Protein AF-A0A0G0JGB4-F1 (afdb_monomer_lite)

Structure (mmCIF, N/CA/C/O backbone):
data_AF-A0A0G0JGB4-F1
#
_entry.id   AF-A0A0G0JGB4-F1
#
loop_
_atom_site.group_PDB
_atom_site.id
_atom_site.type_symbol
_atom_site.label_atom_id
_atom_site.label_alt_id
_atom_site.label_comp_id
_atom_site.label_asym_id
_atom_site.label_entity_id
_atom_site.label_seq_id
_atom_site.pdbx_PDB_ins_code
_atom_site.Cartn_x
_atom_site.Cartn_y
_atom_site.Cartn_z
_atom_site.occupancy
_atom_site.B_iso_or_equiv
_atom_site.auth_seq_id
_atom_site.auth_comp_id
_atom_site.auth_asym_id
_atom_site.auth_atom_id
_atom_site.pdbx_PDB_model_num
ATOM 1 N N . MET A 1 1 ? 11.651 15.602 25.742 1.00 35.75 1 MET A N 1
ATOM 2 C CA . MET A 1 1 ? 10.562 14.638 25.998 1.00 35.75 1 MET A CA 1
ATOM 3 C C . MET A 1 1 ? 9.928 14.354 24.651 1.00 35.75 1 MET A C 1
ATOM 5 O O . MET A 1 1 ? 9.411 15.288 24.059 1.00 35.75 1 MET A O 1
ATOM 9 N N . ASN A 1 2 ? 10.086 13.142 24.111 1.00 41.31 2 ASN A N 1
ATOM 10 C CA . ASN A 1 2 ? 9.442 12.773 22.849 1.00 41.31 2 ASN A CA 1
ATOM 11 C C . ASN A 1 2 ? 7.946 12.630 23.121 1.00 41.31 2 ASN A C 1
ATOM 13 O O . ASN A 1 2 ? 7.529 11.686 23.788 1.00 41.31 2 ASN A O 1
ATOM 17 N N . GLU A 1 3 ? 7.152 13.588 22.655 1.00 43.00 3 GLU A N 1
ATOM 18 C CA . GLU A 1 3 ? 5.707 13.424 22.567 1.00 43.00 3 GLU A CA 1
ATOM 19 C C . GLU A 1 3 ? 5.446 12.299 21.562 1.00 43.00 3 GLU A C 1
ATOM 21 O O . GLU A 1 3 ? 5.562 12.494 20.352 1.00 43.00 3 GLU A O 1
ATOM 26 N N . ASN A 1 4 ? 5.157 11.097 22.066 1.00 53.50 4 ASN A N 1
ATOM 27 C CA . ASN A 1 4 ? 4.624 10.001 21.265 1.00 53.50 4 ASN A CA 1
ATOM 28 C C . ASN A 1 4 ? 3.249 10.451 20.760 1.00 53.50 4 ASN A C 1
ATOM 30 O O . ASN A 1 4 ? 2.233 10.250 21.426 1.00 53.50 4 ASN A O 1
ATOM 34 N N . LYS A 1 5 ? 3.223 11.144 19.616 1.00 55.03 5 LYS A N 1
ATOM 35 C CA . LYS A 1 5 ? 1.974 11.445 18.924 1.00 55.03 5 LYS A CA 1
ATOM 36 C C . LYS A 1 5 ? 1.311 10.104 18.596 1.00 55.03 5 LYS A C 1
ATOM 38 O O . LYS A 1 5 ? 1.974 9.266 17.985 1.00 55.03 5 LYS A O 1
ATOM 43 N N . PRO A 1 6 ? 0.051 9.888 19.009 1.00 61.38 6 PRO A N 1
ATOM 44 C CA . PRO A 1 6 ? -0.654 8.659 18.688 1.00 61.38 6 PRO A CA 1
ATOM 45 C C . PRO A 1 6 ? -0.711 8.488 17.172 1.00 61.38 6 PRO A C 1
ATOM 47 O O . PRO A 1 6 ? -1.003 9.447 16.447 1.00 61.38 6 PRO A O 1
ATOM 50 N N . THR A 1 7 ? -0.429 7.277 16.706 1.00 79.50 7 THR A N 1
ATOM 51 C CA . THR A 1 7 ? -0.562 6.919 15.293 1.00 79.50 7 THR A CA 1
ATOM 52 C C . THR A 1 7 ? -2.033 6.989 14.873 1.00 79.50 7 THR A C 1
ATOM 54 O O . THR A 1 7 ? -2.944 6.984 15.708 1.00 79.50 7 THR A O 1
ATOM 57 N N . LYS A 1 8 ? -2.305 7.036 13.565 1.00 80.31 8 LYS A N 1
ATOM 58 C CA . LYS A 1 8 ? -3.684 6.929 13.062 1.00 80.31 8 LYS A CA 1
ATOM 59 C C . LYS A 1 8 ? -4.337 5.615 13.483 1.00 80.31 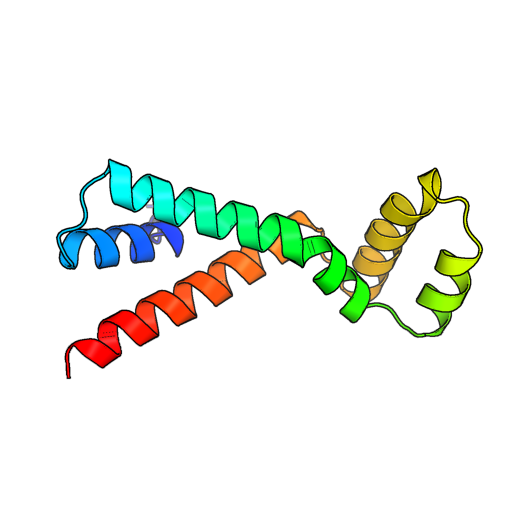8 LYS A C 1
ATOM 61 O O . LYS A 1 8 ? -5.511 5.604 13.843 1.00 80.31 8 LYS A O 1
ATOM 66 N N . LEU A 1 9 ? -3.558 4.541 13.551 1.00 83.44 9 LEU A N 1
ATOM 67 C CA . LEU A 1 9 ? -4.015 3.257 14.065 1.00 83.44 9 LEU A CA 1
ATOM 68 C C . LEU A 1 9 ? -4.450 3.339 15.537 1.00 83.44 9 LEU A C 1
ATOM 70 O O . LEU A 1 9 ? -5.513 2.825 15.881 1.00 83.44 9 LEU A O 1
ATOM 74 N N . ASP A 1 10 ? -3.706 4.056 16.385 1.00 85.81 10 ASP A N 1
ATOM 75 C CA . ASP A 1 10 ? -4.101 4.285 17.784 1.00 85.81 10 ASP A CA 1
ATOM 76 C C . ASP A 1 10 ? -5.423 5.062 17.884 1.00 85.81 10 ASP A C 1
ATOM 78 O O . ASP A 1 10 ? -6.266 4.756 18.732 1.00 85.81 10 ASP A O 1
ATOM 82 N N . GLN A 1 11 ? -5.638 6.039 16.993 1.00 85.25 11 GLN A N 1
ATOM 83 C CA . GLN A 1 11 ? -6.900 6.785 16.908 1.00 85.25 11 GLN A CA 1
ATOM 84 C C . GLN A 1 11 ? -8.061 5.867 16.511 1.00 85.25 11 GLN A C 1
ATOM 86 O O . GLN A 1 11 ? -9.107 5.898 17.161 1.00 85.25 11 GLN A O 1
ATOM 91 N N . LEU A 1 12 ? -7.870 5.011 15.501 1.00 85.56 12 LEU A N 1
ATOM 92 C CA . LEU A 1 12 ? -8.877 4.031 15.094 1.00 85.56 12 LEU A CA 1
ATOM 93 C C . LEU A 1 12 ? -9.232 3.094 16.253 1.00 85.56 12 LEU A C 1
ATOM 95 O O . LEU A 1 12 ? -10.406 2.948 16.583 1.00 85.56 12 LEU A O 1
ATOM 99 N N . ILE A 1 13 ? -8.228 2.501 16.905 1.00 90.06 13 ILE A N 1
ATOM 100 C CA . ILE A 1 13 ? -8.429 1.597 18.046 1.00 90.06 13 ILE A CA 1
ATOM 101 C C . ILE A 1 13 ? -9.216 2.305 19.154 1.00 90.06 13 ILE A C 1
ATOM 103 O O . ILE A 1 13 ? -10.153 1.729 19.710 1.00 90.06 13 ILE A O 1
ATOM 107 N N . HIS A 1 14 ? -8.882 3.562 19.456 1.00 89.19 14 HIS A N 1
ATOM 108 C CA . HIS A 1 14 ? -9.603 4.350 20.451 1.00 89.19 14 HIS A CA 1
ATOM 109 C C . HIS A 1 14 ? -11.080 4.556 20.075 1.00 89.19 14 HIS A C 1
ATOM 111 O O . HIS A 1 14 ? -11.963 4.328 20.907 1.00 89.19 14 HIS A O 1
ATOM 117 N N . VAL A 1 15 ? -11.366 4.929 18.823 1.00 88.12 15 VAL A N 1
ATOM 118 C CA . VAL A 1 15 ? -12.741 5.115 18.335 1.00 88.12 15 VAL A CA 1
ATOM 119 C C . VAL A 1 15 ? -13.523 3.801 18.385 1.00 88.12 15 VAL A C 1
ATOM 121 O O . VAL A 1 15 ? -14.636 3.789 18.914 1.00 88.12 15 VAL A O 1
ATOM 124 N N . LEU A 1 16 ? -12.942 2.691 17.923 1.00 89.94 16 LEU A N 1
ATOM 125 C CA . LEU A 1 16 ? -13.584 1.371 17.942 1.00 89.94 16 LEU A CA 1
ATOM 126 C C . LEU A 1 16 ? -13.889 0.904 19.374 1.00 89.94 16 LEU A C 1
ATOM 128 O O . LEU A 1 16 ? -15.007 0.465 19.649 1.00 89.94 16 LEU A O 1
ATOM 132 N N . ARG A 1 17 ? -12.956 1.093 20.319 1.00 92.00 17 ARG A N 1
ATOM 133 C CA . ARG A 1 17 ? -13.210 0.836 21.749 1.00 92.00 17 ARG A CA 1
ATOM 134 C C . ARG A 1 17 ? -14.339 1.706 22.291 1.00 92.00 17 ARG A C 1
ATOM 136 O O . ARG A 1 17 ? -15.198 1.207 23.011 1.00 92.00 17 ARG A O 1
ATOM 143 N N . SER A 1 18 ? -14.386 2.987 21.916 1.00 88.56 18 SER A N 1
ATOM 144 C CA . SER A 1 18 ? -15.462 3.900 22.337 1.00 88.56 18 SER A CA 1
ATOM 145 C C . SER A 1 18 ? -16.845 3.496 21.805 1.00 88.56 18 SER A C 1
ATOM 147 O O . SER A 1 18 ? -17.859 3.854 22.401 1.00 88.56 18 SER A O 1
ATOM 149 N N . LYS A 1 19 ? -16.890 2.734 20.704 1.00 86.69 19 LYS A N 1
ATOM 150 C CA . LYS A 1 19 ? -18.106 2.140 20.126 1.00 86.69 19 LYS A CA 1
ATOM 151 C C . LYS A 1 19 ? -18.468 0.786 20.761 1.00 86.69 19 LYS A C 1
ATOM 153 O O . LYS A 1 19 ? -19.472 0.196 20.380 1.00 86.69 19 LYS A O 1
ATOM 158 N N . GLY A 1 20 ? -17.690 0.306 21.734 1.00 90.88 20 GLY A N 1
ATOM 159 C CA . GLY A 1 20 ? -17.960 -0.927 22.478 1.00 90.88 20 GLY A CA 1
ATOM 160 C C . GLY A 1 20 ? -17.406 -2.200 21.839 1.00 90.88 20 GLY A C 1
ATOM 161 O O . GLY A 1 20 ? -17.768 -3.289 22.282 1.00 90.88 20 GLY A O 1
ATOM 162 N N . LEU A 1 21 ? -16.540 -2.092 20.824 1.00 93.31 21 LEU A N 1
ATOM 163 C CA . LEU A 1 21 ? -15.880 -3.265 20.250 1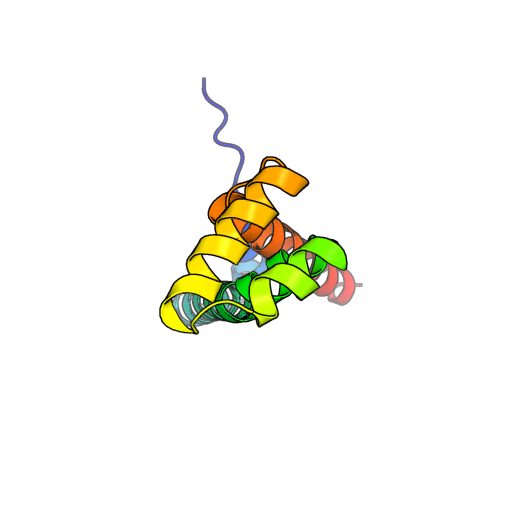.00 93.31 21 LEU A CA 1
ATOM 164 C C . LEU A 1 21 ? -14.847 -3.825 21.231 1.00 93.31 21 LEU A C 1
ATOM 166 O O . LEU A 1 21 ? -14.120 -3.078 21.892 1.00 93.31 21 LEU A O 1
ATOM 170 N N . ASN A 1 22 ? -14.772 -5.153 21.295 1.00 94.62 22 ASN A N 1
ATOM 171 C CA . ASN A 1 22 ? -13.753 -5.851 22.071 1.00 94.62 22 ASN A CA 1
ATOM 172 C C . ASN A 1 22 ? -12.433 -5.983 21.288 1.00 94.62 22 ASN A C 1
ATOM 174 O O . ASN A 1 22 ? -12.373 -5.728 20.085 1.00 94.62 22 ASN A O 1
ATOM 178 N N . ASP A 1 23 ? -11.369 -6.408 21.972 1.00 92.69 23 ASP A N 1
ATOM 179 C CA . ASP A 1 23 ? -10.032 -6.489 21.374 1.00 92.69 23 ASP A CA 1
ATOM 180 C C . ASP A 1 23 ? -9.955 -7.456 20.177 1.00 92.69 23 ASP A C 1
ATOM 182 O O . ASP A 1 23 ? -9.230 -7.173 19.225 1.00 92.69 23 ASP A O 1
ATOM 186 N N . GLN A 1 24 ? -10.734 -8.546 20.167 1.00 94.62 24 GLN A N 1
ATOM 187 C CA . GLN A 1 24 ? -10.780 -9.475 19.032 1.00 94.62 24 GLN A CA 1
ATOM 188 C C . GLN A 1 24 ? -11.393 -8.805 17.794 1.00 94.62 24 GLN A C 1
ATOM 190 O O . GLN A 1 24 ? -10.819 -8.861 16.710 1.00 94.62 24 GLN A O 1
ATOM 195 N N . GLN A 1 25 ? -12.522 -8.116 17.960 1.00 92.50 25 GLN A N 1
ATOM 196 C CA . GLN A 1 25 ? -13.178 -7.390 16.869 1.00 92.50 25 GLN A CA 1
ATOM 197 C C . GLN A 1 25 ? -12.299 -6.252 16.339 1.00 92.50 25 GLN A C 1
ATOM 199 O O . GLN A 1 25 ? -12.243 -6.008 15.138 1.00 92.50 25 GLN A O 1
ATOM 204 N N . ILE A 1 26 ? -11.578 -5.563 17.225 1.00 92.00 26 ILE A N 1
ATOM 205 C CA . ILE A 1 26 ? -10.622 -4.524 16.826 1.00 92.00 26 ILE A CA 1
ATOM 206 C C . ILE A 1 26 ? -9.486 -5.135 16.007 1.00 92.00 26 ILE A C 1
ATOM 208 O O . ILE A 1 26 ? -9.128 -4.591 14.964 1.00 92.00 26 ILE A O 1
ATOM 212 N N . GLN A 1 27 ? -8.943 -6.272 16.441 1.00 91.69 27 GLN A N 1
ATOM 213 C CA . GLN A 1 27 ? -7.905 -6.978 15.699 1.00 91.69 27 GLN A CA 1
ATOM 214 C C . GLN A 1 27 ? -8.391 -7.401 14.307 1.00 91.69 27 GLN A C 1
ATOM 216 O O . GLN A 1 27 ? -7.660 -7.219 13.335 1.00 91.69 27 GLN A O 1
ATOM 221 N N . GLU A 1 28 ? -9.623 -7.902 14.191 1.00 92.62 28 GLU A N 1
ATOM 222 C CA . GLU A 1 28 ? -10.243 -8.241 12.904 1.00 92.62 28 GLU A CA 1
ATOM 223 C C . GLU A 1 28 ? -10.323 -7.020 11.977 1.00 92.62 28 GLU A C 1
ATOM 225 O O . GLU A 1 28 ? -9.943 -7.111 10.809 1.00 92.62 28 GLU A O 1
ATOM 230 N N . VAL A 1 29 ? -10.729 -5.853 12.491 1.00 89.56 29 VAL A N 1
ATOM 231 C CA . VAL A 1 29 ? -10.754 -4.610 11.701 1.00 89.56 29 VAL A CA 1
ATOM 232 C C . VAL A 1 29 ? -9.353 -4.230 11.220 1.00 89.56 29 VAL A C 1
ATOM 234 O O . VAL A 1 29 ? -9.184 -3.936 10.039 1.00 89.56 29 VAL A O 1
ATOM 237 N N . VAL A 1 30 ? -8.341 -4.270 12.092 1.00 88.25 30 VAL A N 1
ATOM 238 C CA . VAL A 1 30 ? -6.954 -3.927 11.724 1.00 88.25 30 VAL A CA 1
ATOM 239 C C . VAL A 1 30 ? -6.402 -4.877 10.657 1.00 88.25 30 VAL A C 1
ATOM 241 O O . VAL A 1 30 ? -5.781 -4.429 9.694 1.00 88.25 30 VAL A O 1
ATOM 244 N N . VAL A 1 31 ? -6.656 -6.180 10.788 1.00 90.69 31 VAL A N 1
ATOM 245 C CA . VAL A 1 31 ? -6.252 -7.175 9.782 1.00 90.69 31 VAL A CA 1
ATOM 246 C C . VAL A 1 31 ? -6.950 -6.914 8.448 1.00 90.69 31 VAL A C 1
ATOM 248 O O . VAL A 1 31 ? -6.293 -6.933 7.409 1.00 90.69 31 VAL A O 1
ATOM 251 N N . ASN A 1 32 ? -8.248 -6.606 8.465 1.00 89.62 32 ASN A N 1
ATOM 252 C CA . ASN A 1 32 ? -8.994 -6.293 7.249 1.00 89.62 32 ASN A CA 1
ATOM 253 C C . ASN A 1 32 ? -8.454 -5.038 6.551 1.00 89.62 32 ASN A C 1
ATOM 255 O O . ASN A 1 32 ? -8.282 -5.064 5.336 1.00 89.62 32 ASN A O 1
ATOM 25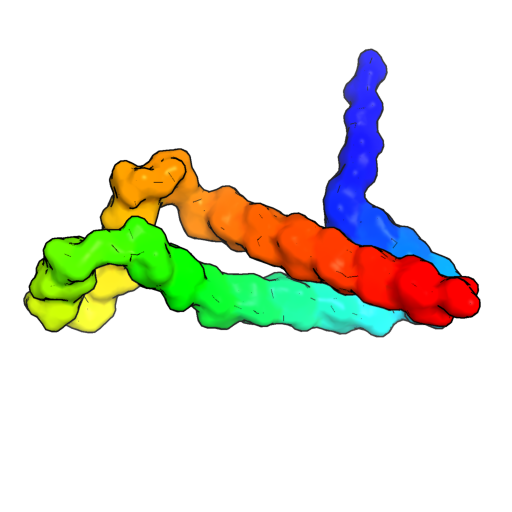9 N N . VAL A 1 33 ? -8.116 -3.982 7.303 1.00 88.38 33 VAL A N 1
ATOM 260 C CA . VAL A 1 33 ? -7.473 -2.775 6.750 1.00 88.38 33 VAL A CA 1
ATOM 261 C C . VAL A 1 33 ? -6.176 -3.143 6.030 1.00 88.38 33 VAL A C 1
ATOM 263 O O . VAL A 1 33 ? -5.976 -2.760 4.880 1.00 88.38 33 VAL A O 1
ATOM 266 N N . ASN A 1 34 ? -5.313 -3.924 6.682 1.00 88.06 34 ASN A N 1
ATOM 267 C CA . ASN A 1 34 ? -4.026 -4.317 6.109 1.00 88.06 34 ASN A CA 1
ATOM 268 C C . ASN A 1 34 ? -4.189 -5.180 4.851 1.00 88.06 34 ASN A C 1
ATOM 270 O O . ASN A 1 34 ? -3.495 -4.948 3.861 1.00 88.06 34 ASN A O 1
ATOM 274 N N . ASN A 1 35 ? -5.119 -6.138 4.866 1.00 89.88 35 ASN A N 1
ATOM 275 C CA . ASN A 1 35 ? -5.394 -6.997 3.714 1.00 89.88 35 ASN A CA 1
ATOM 276 C C . ASN A 1 35 ? -5.928 -6.185 2.527 1.00 89.88 35 ASN A C 1
ATOM 278 O O . ASN A 1 35 ? -5.416 -6.318 1.419 1.00 89.88 35 ASN A O 1
ATOM 282 N N . MET A 1 36 ? -6.888 -5.285 2.767 1.00 88.62 36 MET A N 1
ATOM 283 C CA . MET A 1 36 ? -7.424 -4.401 1.727 1.00 88.62 36 MET A CA 1
ATOM 284 C C . MET A 1 36 ? -6.336 -3.501 1.130 1.00 88.62 36 MET A C 1
ATOM 286 O O . MET A 1 36 ? -6.280 -3.325 -0.087 1.00 88.62 36 MET A O 1
ATOM 290 N N . THR A 1 37 ? -5.445 -2.953 1.963 1.00 89.19 37 THR A N 1
ATOM 291 C CA . THR A 1 37 ? -4.304 -2.166 1.479 1.00 89.19 37 THR A CA 1
ATOM 292 C C . THR A 1 37 ? -3.380 -3.014 0.613 1.00 89.19 37 THR A C 1
ATOM 294 O O . THR A 1 37 ? -3.012 -2.575 -0.474 1.00 89.19 37 THR A O 1
ATOM 297 N N . ALA A 1 38 ? -3.034 -4.228 1.047 1.00 88.62 38 ALA A N 1
ATOM 298 C CA . ALA A 1 38 ? -2.154 -5.118 0.292 1.00 88.62 38 ALA A CA 1
ATOM 299 C C . ALA A 1 38 ? -2.735 -5.484 -1.085 1.00 88.62 38 ALA A C 1
ATOM 301 O O . ALA A 1 38 ? -2.012 -5.454 -2.081 1.00 88.62 38 ALA A O 1
ATOM 302 N N . GLU A 1 39 ? -4.039 -5.761 -1.158 1.00 90.56 39 GLU A N 1
ATOM 303 C CA . GLU A 1 39 ? -4.741 -6.066 -2.411 1.00 90.56 39 GLU A CA 1
ATOM 304 C C . GLU A 1 39 ? -4.750 -4.880 -3.388 1.00 90.56 39 GLU A C 1
ATOM 306 O O . GLU A 1 39 ? -4.642 -5.064 -4.600 1.00 90.56 39 GLU A O 1
ATOM 311 N N . GLN A 1 40 ? -4.855 -3.652 -2.875 1.00 92.44 40 GLN A N 1
ATOM 312 C CA . GLN A 1 40 ? -4.958 -2.444 -3.699 1.00 92.44 40 GLN A CA 1
ATOM 313 C C . GLN A 1 40 ? -3.606 -1.794 -4.013 1.00 92.44 40 GLN A C 1
ATOM 315 O O . GLN A 1 40 ? -3.518 -1.003 -4.955 1.00 92.44 40 GLN A O 1
ATOM 320 N N . LEU A 1 41 ? -2.552 -2.112 -3.256 1.00 93.31 41 LEU A N 1
ATOM 321 C CA . LEU A 1 41 ? -1.250 -1.448 -3.347 1.00 93.31 41 LEU A CA 1
ATOM 322 C C . LEU A 1 41 ? -0.671 -1.514 -4.760 1.00 93.31 41 LEU A C 1
ATOM 324 O O . LEU A 1 41 ? -0.195 -0.513 -5.293 1.00 93.31 41 LEU A O 1
ATOM 328 N N . TYR A 1 42 ? -0.750 -2.685 -5.389 1.00 91.31 42 TYR A N 1
ATOM 329 C CA . TYR A 1 42 ? -0.216 -2.884 -6.731 1.00 91.31 42 TYR A CA 1
ATOM 330 C C . TYR A 1 42 ? -0.966 -2.054 -7.777 1.00 91.31 42 TYR A C 1
ATOM 332 O O . TYR A 1 42 ? -0.342 -1.321 -8.543 1.00 91.31 42 TYR A O 1
ATOM 340 N N . ASN A 1 43 ? -2.300 -2.067 -7.737 1.00 92.38 43 ASN A N 1
ATOM 341 C CA . ASN A 1 43 ? -3.131 -1.231 -8.607 1.00 92.38 43 ASN A CA 1
ATOM 342 C C . ASN A 1 43 ? -2.857 0.260 -8.382 1.00 92.38 43 ASN A C 1
ATOM 344 O O . ASN A 1 43 ? -2.826 1.044 -9.330 1.00 92.38 43 ASN A O 1
ATOM 348 N N . ARG A 1 44 ? -2.624 0.661 -7.126 1.00 94.12 44 ARG A N 1
ATOM 349 C CA . ARG A 1 44 ? -2.299 2.046 -6.791 1.00 94.12 44 ARG A CA 1
ATOM 350 C C . ARG A 1 44 ? -0.957 2.475 -7.364 1.00 94.12 44 ARG A C 1
ATOM 352 O O . ARG A 1 44 ? -0.885 3.573 -7.898 1.00 94.12 44 ARG A O 1
ATOM 359 N N . MET A 1 45 ? 0.054 1.608 -7.336 1.00 94.94 45 MET A N 1
ATOM 360 C CA . MET A 1 45 ? 1.326 1.875 -8.011 1.00 94.94 45 MET A CA 1
ATOM 361 C C . MET A 1 45 ? 1.150 2.022 -9.527 1.00 94.94 45 MET A C 1
ATOM 363 O O . MET A 1 45 ? 1.742 2.928 -10.103 1.00 94.94 45 MET A O 1
ATOM 367 N N . PHE A 1 46 ? 0.314 1.191 -10.161 1.00 93.62 46 PHE A N 1
ATOM 368 C CA . PHE A 1 46 ? 0.015 1.289 -11.597 1.00 93.62 46 PHE A CA 1
ATOM 369 C C . PHE A 1 46 ? -0.601 2.630 -11.999 1.00 93.62 46 PHE A C 1
ATOM 371 O O . PHE A 1 46 ? -0.256 3.162 -13.048 1.00 93.62 46 PHE A O 1
ATOM 378 N N . MET A 1 47 ? -1.482 3.190 -11.167 1.00 93.94 47 MET A N 1
ATOM 379 C CA . MET A 1 47 ? -2.130 4.479 -11.443 1.00 93.94 47 MET A CA 1
ATOM 380 C C . MET A 1 47 ? -1.160 5.670 -11.459 1.00 93.94 47 MET A C 1
ATOM 382 O O . MET A 1 47 ? -1.513 6.723 -11.980 1.00 93.94 47 MET A O 1
ATOM 386 N N . GLU A 1 48 ? 0.044 5.516 -10.907 1.00 94.81 48 GLU A N 1
ATOM 387 C CA . GLU A 1 48 ? 1.083 6.554 -10.904 1.00 94.81 48 GLU A CA 1
ATOM 388 C C . GLU A 1 48 ? 2.051 6.427 -12.098 1.00 94.81 48 GLU A C 1
ATOM 390 O O . GLU A 1 48 ? 2.969 7.236 -12.246 1.00 94.81 48 GLU A O 1
ATOM 395 N N . LEU A 1 49 ? 1.886 5.398 -12.937 1.00 94.88 49 LEU A N 1
ATOM 396 C CA . LEU A 1 49 ? 2.727 5.158 -14.108 1.00 94.88 49 LEU A CA 1
ATOM 397 C C . LEU A 1 49 ? 2.185 5.889 -15.339 1.00 94.88 49 LEU A C 1
ATOM 399 O O . LEU A 1 49 ? 0.979 6.046 -15.514 1.00 94.88 49 LEU A O 1
ATOM 403 N N . THR A 1 50 ? 3.087 6.318 -16.223 1.00 95.19 50 THR A N 1
ATOM 404 C CA . THR A 1 50 ? 2.705 6.926 -17.506 1.00 95.19 50 THR A CA 1
ATOM 405 C C . THR A 1 50 ? 2.370 5.862 -18.551 1.00 95.19 50 THR A C 1
ATOM 407 O O . THR A 1 50 ? 2.858 4.737 -18.467 1.00 95.19 50 THR A O 1
ATOM 410 N N . ASP A 1 51 ? 1.648 6.225 -19.615 1.00 95.06 51 ASP A N 1
ATOM 411 C CA . ASP A 1 51 ? 1.356 5.306 -20.731 1.00 95.06 51 ASP A CA 1
ATOM 412 C C . ASP A 1 51 ? 2.627 4.654 -21.306 1.00 95.06 51 ASP A C 1
ATOM 414 O O . ASP A 1 51 ? 2.662 3.463 -21.598 1.00 95.06 51 ASP A O 1
ATOM 418 N N . LYS A 1 52 ? 3.731 5.409 -21.381 1.00 95.31 52 LYS A N 1
ATOM 419 C CA . LYS A 1 52 ? 5.026 4.897 -21.852 1.00 95.31 52 LYS A CA 1
ATOM 420 C C . LYS A 1 52 ? 5.635 3.855 -20.906 1.00 95.31 52 LYS A C 1
ATOM 422 O O . LYS A 1 52 ? 6.367 2.969 -21.353 1.00 95.31 52 LYS A O 1
ATOM 427 N N . ASP A 1 53 ? 5.408 3.997 -19.604 1.00 95.06 53 ASP A N 1
ATOM 428 C CA . ASP A 1 53 ? 5.839 3.015 -18.611 1.00 95.06 53 ASP A CA 1
ATOM 429 C C . ASP A 1 53 ? 5.051 1.714 -18.774 1.00 95.06 53 ASP A C 1
ATOM 431 O O . ASP A 1 53 ? 5.653 0.640 -18.787 1.00 95.06 53 ASP A O 1
ATOM 435 N N . LEU A 1 54 ? 3.735 1.827 -18.967 1.00 94.25 54 LEU A N 1
ATOM 436 C CA . LEU A 1 54 ? 2.829 0.700 -19.183 1.00 94.25 54 LEU A CA 1
ATOM 437 C C . LEU A 1 54 ? 3.176 -0.057 -20.474 1.00 94.25 54 LEU A C 1
ATOM 439 O O . LEU A 1 54 ? 3.428 -1.259 -20.416 1.00 94.25 54 LEU A O 1
ATOM 443 N N . ASP A 1 55 ? 3.358 0.656 -21.591 1.00 95.44 55 ASP A N 1
ATOM 444 C CA . ASP A 1 55 ? 3.787 0.093 -22.884 1.00 95.44 55 ASP A CA 1
ATOM 445 C C . ASP A 1 55 ? 5.101 -0.701 -22.797 1.00 95.44 55 ASP A C 1
ATOM 447 O O . ASP A 1 55 ? 5.367 -1.607 -23.597 1.00 95.44 55 ASP A O 1
ATOM 451 N N . TYR A 1 56 ? 5.992 -0.301 -21.888 1.00 94.50 56 TYR A N 1
ATOM 452 C CA . TYR A 1 56 ? 7.239 -1.015 -21.643 1.00 94.50 56 TYR A CA 1
ATOM 453 C C . TYR A 1 56 ? 7.007 -2.260 -20.788 1.00 94.50 56 TYR A C 1
ATOM 455 O O . TYR A 1 56 ? 7.530 -3.323 -21.121 1.00 94.50 56 TYR A O 1
ATOM 463 N N . ILE A 1 57 ? 6.238 -2.131 -19.705 1.00 94.69 57 ILE A N 1
ATOM 464 C CA . ILE A 1 57 ? 5.946 -3.221 -18.768 1.00 94.69 57 ILE A CA 1
ATOM 465 C C . ILE A 1 57 ? 5.217 -4.373 -19.470 1.00 94.69 57 ILE A C 1
ATOM 467 O O . ILE A 1 57 ? 5.575 -5.526 -19.251 1.00 94.69 57 ILE A O 1
ATOM 471 N N . GLU A 1 58 ? 4.272 -4.082 -20.365 1.00 93.62 58 GLU A N 1
ATOM 472 C CA . GLU A 1 58 ? 3.521 -5.100 -21.120 1.00 93.62 58 GLU A CA 1
ATOM 473 C C . GLU A 1 58 ? 4.400 -5.993 -22.010 1.00 93.62 58 GLU A C 1
ATOM 475 O O . GLU A 1 58 ? 3.997 -7.089 -22.395 1.00 93.62 58 GLU A O 1
ATOM 480 N N . LYS A 1 59 ? 5.612 -5.539 -22.347 1.00 95.94 59 LYS A N 1
ATOM 481 C CA . LYS A 1 59 ? 6.566 -6.290 -23.178 1.00 95.94 59 LYS A CA 1
ATOM 482 C C . LYS A 1 59 ? 7.520 -7.148 -22.350 1.00 95.94 59 LYS A C 1
ATOM 484 O O . LYS A 1 59 ? 8.352 -7.849 -22.932 1.00 95.94 59 LYS A O 1
ATOM 489 N N . LEU A 1 60 ? 7.450 -7.065 -21.022 1.00 95.38 60 LEU A N 1
ATOM 490 C CA . LEU A 1 60 ? 8.306 -7.835 -20.132 1.00 95.38 60 LEU A CA 1
ATOM 491 C C . LEU A 1 60 ? 7.738 -9.236 -19.874 1.00 95.38 60 LEU A C 1
ATOM 493 O O . LEU A 1 60 ? 6.523 -9.424 -19.846 1.00 95.38 60 LEU A O 1
ATOM 497 N N . PRO A 1 61 ? 8.615 -10.221 -19.623 1.00 96.44 61 PRO A N 1
ATOM 498 C CA . PRO A 1 61 ? 8.224 -11.486 -19.013 1.00 96.44 61 PRO A CA 1
ATOM 499 C C . PRO A 1 61 ? 7.484 -11.278 -17.682 1.00 96.44 61 PRO A C 1
ATOM 501 O O . PRO A 1 61 ? 7.841 -10.386 -16.911 1.00 96.44 61 PRO A O 1
ATOM 504 N N . GLU A 1 62 ? 6.480 -12.115 -17.401 1.00 93.06 62 GLU A N 1
ATOM 505 C CA . GLU A 1 62 ? 5.600 -11.997 -16.224 1.00 93.06 62 GLU A CA 1
ATOM 506 C C . GLU A 1 62 ? 6.371 -11.944 -14.894 1.00 93.06 62 GLU A C 1
ATOM 508 O O . GLU A 1 62 ? 6.047 -11.150 -14.010 1.00 93.06 62 GLU A O 1
ATOM 513 N N . ASP A 1 63 ? 7.459 -12.707 -14.786 1.00 94.81 63 ASP A N 1
ATOM 514 C CA . ASP A 1 63 ? 8.348 -12.748 -13.620 1.00 94.81 63 ASP A CA 1
ATOM 515 C C . ASP A 1 63 ? 9.124 -11.437 -13.382 1.00 94.81 63 ASP A C 1
ATOM 517 O O . ASP A 1 63 ? 9.660 -11.224 -12.293 1.00 94.81 63 ASP A O 1
ATOM 521 N N . GLN A 1 64 ? 9.160 -10.530 -14.364 1.00 95.44 64 GLN A N 1
ATOM 522 C CA . GLN A 1 64 ? 9.837 -9.230 -14.279 1.00 95.44 64 GLN A CA 1
ATOM 523 C C . GLN A 1 64 ? 8.877 -8.050 -14.086 1.00 95.44 64 GLN A C 1
ATOM 525 O O . GLN A 1 64 ? 9.310 -6.982 -13.640 1.00 95.44 64 GLN A O 1
ATOM 530 N N . ILE A 1 65 ? 7.585 -8.228 -14.383 1.00 93.94 65 ILE A N 1
ATOM 531 C CA . ILE A 1 65 ? 6.577 -7.156 -14.349 1.00 93.94 65 ILE A CA 1
ATOM 532 C C . ILE A 1 65 ? 6.532 -6.498 -12.967 1.00 93.94 65 ILE A C 1
ATOM 534 O O . ILE A 1 65 ? 6.612 -5.274 -12.8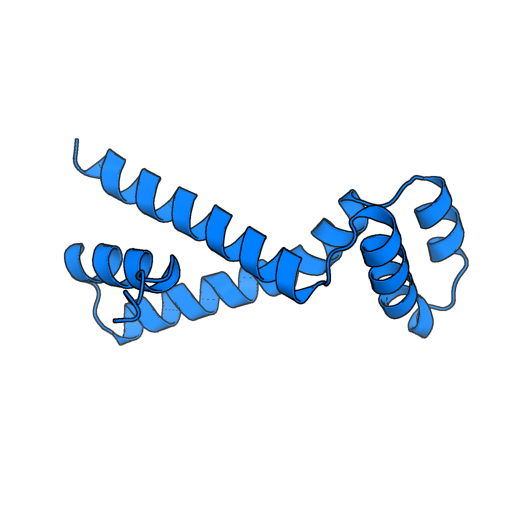56 1.00 93.94 65 ILE A O 1
ATOM 538 N N . GLN A 1 66 ? 6.447 -7.288 -11.893 1.00 92.44 66 GLN A N 1
ATOM 539 C CA . GLN A 1 66 ? 6.300 -6.747 -10.540 1.00 92.44 66 GLN A CA 1
ATOM 540 C C . GLN A 1 66 ? 7.494 -5.876 -10.122 1.00 92.44 66 GLN A C 1
ATOM 542 O O . GLN A 1 66 ? 7.305 -4.776 -9.598 1.00 92.44 66 GLN A O 1
ATOM 547 N N . ALA A 1 67 ? 8.718 -6.342 -10.379 1.00 94.50 67 ALA A N 1
ATOM 548 C CA . ALA A 1 67 ? 9.931 -5.606 -10.036 1.00 94.50 67 ALA A CA 1
ATOM 549 C C . ALA A 1 67 ? 10.044 -4.294 -10.827 1.00 94.50 67 ALA A C 1
ATOM 551 O O . ALA A 1 67 ? 10.435 -3.262 -10.271 1.00 94.50 67 ALA A O 1
ATOM 552 N N . GLU A 1 68 ? 9.667 -4.310 -12.108 1.00 96.50 68 GLU A N 1
ATOM 553 C CA . GLU A 1 68 ? 9.703 -3.109 -12.939 1.00 96.50 68 GLU A CA 1
ATOM 554 C C . GLU A 1 68 ? 8.636 -2.089 -12.522 1.00 96.50 68 GLU A C 1
ATOM 556 O O . GLU A 1 68 ? 8.937 -0.898 -12.457 1.00 96.50 68 GLU A O 1
ATOM 561 N N . VAL A 1 69 ? 7.428 -2.533 -12.163 1.00 95.69 69 VAL A N 1
ATOM 562 C CA . VAL A 1 69 ? 6.365 -1.654 -11.642 1.00 95.69 69 VAL A CA 1
ATOM 563 C C . VAL A 1 69 ? 6.839 -0.916 -10.395 1.00 95.69 69 VAL A C 1
ATOM 565 O O . VAL A 1 69 ? 6.756 0.309 -10.342 1.00 95.69 69 VAL A O 1
ATOM 568 N N . VAL A 1 70 ? 7.422 -1.631 -9.427 1.00 95.94 70 VAL A N 1
ATOM 569 C CA . VAL A 1 70 ? 7.968 -1.022 -8.201 1.00 95.94 70 VAL A CA 1
ATOM 570 C C . VAL A 1 70 ? 9.067 -0.009 -8.528 1.00 95.94 70 VAL A C 1
ATOM 572 O O . VAL A 1 70 ? 9.098 1.094 -7.975 1.00 95.94 70 VAL A O 1
ATOM 575 N N . LYS A 1 71 ? 9.968 -0.355 -9.452 1.00 96.31 71 LYS A N 1
ATOM 576 C CA . LYS A 1 71 ? 11.055 0.529 -9.881 1.00 96.31 71 LYS A CA 1
ATOM 577 C C . LYS A 1 71 ? 10.520 1.807 -10.529 1.00 96.31 71 LYS A C 1
ATOM 579 O O . LYS A 1 71 ? 10.980 2.893 -10.179 1.00 96.31 71 LYS A O 1
ATOM 584 N N . ARG A 1 72 ? 9.568 1.697 -11.458 1.00 95.81 72 ARG A N 1
ATOM 585 C CA . ARG A 1 72 ? 8.994 2.847 -12.175 1.00 95.81 72 ARG A CA 1
ATOM 586 C C . ARG A 1 72 ? 8.145 3.720 -11.268 1.00 95.81 72 ARG A C 1
ATOM 588 O O . ARG A 1 72 ? 8.316 4.934 -11.294 1.00 95.81 72 ARG A O 1
ATOM 595 N N . PHE A 1 73 ? 7.355 3.113 -10.388 1.00 96.56 73 PHE A N 1
ATOM 596 C CA . PHE A 1 73 ? 6.622 3.827 -9.347 1.00 96.56 73 PHE A CA 1
ATOM 597 C C . PHE A 1 73 ? 7.564 4.685 -8.493 1.00 96.56 73 PHE A C 1
ATOM 599 O O . PHE A 1 73 ? 7.328 5.880 -8.308 1.00 96.56 73 PHE A O 1
ATOM 606 N N . LYS A 1 74 ? 8.678 4.104 -8.027 1.00 96.25 74 LYS A N 1
ATOM 607 C CA . LYS A 1 74 ? 9.671 4.829 -7.229 1.00 96.25 74 LYS A CA 1
ATOM 608 C C . LYS A 1 74 ? 10.322 5.972 -8.006 1.00 96.25 74 LYS A C 1
ATOM 610 O O . LYS A 1 74 ? 10.574 7.023 -7.427 1.00 96.25 74 LYS A O 1
ATOM 615 N N . LEU A 1 75 ? 10.588 5.791 -9.300 1.00 95.38 75 LEU A N 1
ATOM 616 C CA . LEU A 1 75 ? 11.126 6.853 -10.155 1.00 95.38 75 LEU A CA 1
ATOM 617 C C . LEU A 1 75 ? 10.122 7.994 -10.369 1.00 95.38 75 LEU A C 1
ATOM 619 O O . LEU A 1 75 ? 10.531 9.152 -10.378 1.00 95.38 75 LEU A O 1
ATOM 623 N N . ALA A 1 76 ? 8.835 7.675 -10.521 1.00 94.69 76 ALA A N 1
ATOM 624 C CA . ALA A 1 76 ? 7.778 8.655 -10.761 1.00 94.69 76 ALA A CA 1
ATOM 625 C C . ALA A 1 76 ? 7.427 9.465 -9.503 1.00 94.69 76 ALA A C 1
ATOM 627 O O . ALA A 1 76 ? 7.254 10.680 -9.571 1.00 94.69 76 ALA A O 1
ATOM 628 N N . THR A 1 77 ? 7.345 8.802 -8.348 1.00 94.56 77 THR A N 1
ATOM 629 C CA . THR A 1 77 ? 6.791 9.396 -7.119 1.00 94.56 77 THR A CA 1
ATOM 630 C C . THR A 1 77 ? 7.838 9.717 -6.055 1.00 94.56 77 THR A C 1
ATOM 632 O O . THR A 1 77 ? 7.541 10.432 -5.099 1.00 94.56 77 THR A O 1
ATOM 635 N N . ASN A 1 78 ? 9.058 9.186 -6.194 1.00 96.31 78 ASN A N 1
ATOM 636 C CA . ASN A 1 78 ? 10.093 9.174 -5.157 1.00 96.31 78 ASN A CA 1
ATOM 637 C C . ASN A 1 78 ? 9.655 8.485 -3.843 1.00 96.31 78 ASN A C 1
ATOM 639 O O . ASN A 1 78 ? 10.221 8.757 -2.783 1.00 96.31 78 ASN A O 1
ATOM 643 N N . LYS A 1 79 ? 8.662 7.586 -3.906 1.00 95.44 79 LYS A N 1
ATOM 644 C CA . LYS A 1 79 ? 8.156 6.815 -2.761 1.00 95.44 79 LYS A CA 1
ATOM 645 C C . LYS A 1 79 ? 8.475 5.329 -2.893 1.00 95.44 79 LYS A C 1
ATOM 647 O O . LYS A 1 79 ? 8.674 4.812 -3.993 1.00 95.44 79 LYS A O 1
ATOM 652 N N . THR A 1 80 ? 8.527 4.628 -1.765 1.00 95.31 80 THR A N 1
ATOM 653 C CA . THR A 1 80 ? 8.546 3.158 -1.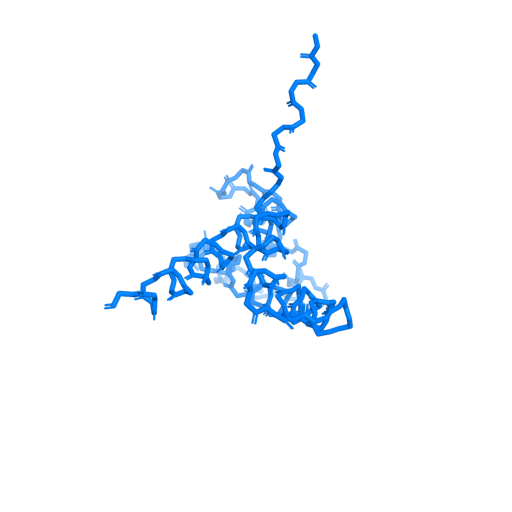731 1.00 95.31 80 THR A CA 1
ATOM 654 C C . THR A 1 80 ? 7.124 2.594 -1.616 1.00 95.31 80 THR A C 1
ATOM 656 O O . THR A 1 80 ? 6.217 3.319 -1.195 1.00 95.31 80 THR A O 1
ATOM 659 N N . PRO A 1 81 ? 6.895 1.318 -1.980 1.00 93.19 81 PRO A N 1
ATOM 660 C CA . PRO A 1 81 ? 5.595 0.673 -1.789 1.00 93.19 81 PRO A CA 1
ATOM 661 C C . PRO A 1 81 ? 5.111 0.717 -0.335 1.00 93.19 81 PRO A C 1
ATOM 663 O O . PRO A 1 81 ? 3.923 0.894 -0.096 1.00 93.19 81 PRO A O 1
ATOM 666 N N . GLU A 1 82 ? 6.020 0.622 0.636 1.00 92.25 82 GLU A N 1
ATOM 667 C CA . GLU A 1 82 ? 5.696 0.712 2.064 1.00 92.25 82 GLU A CA 1
ATOM 668 C C . GLU A 1 82 ? 5.171 2.104 2.429 1.00 92.25 82 GLU A C 1
ATOM 670 O O . GLU A 1 82 ? 4.147 2.216 3.090 1.00 92.25 82 GLU A O 1
ATOM 675 N N . GLN A 1 83 ? 5.806 3.167 1.923 1.00 93.94 83 GLN A N 1
ATOM 676 C CA . GLN A 1 83 ? 5.333 4.537 2.150 1.00 93.94 83 GLN A CA 1
ATOM 677 C C . GLN A 1 83 ? 3.948 4.771 1.537 1.00 93.94 83 GLN A C 1
ATOM 679 O O . GLN A 1 83 ? 3.115 5.447 2.132 1.00 93.94 83 GLN A O 1
ATOM 684 N N . LEU A 1 84 ? 3.688 4.203 0.356 1.00 94.19 84 LEU A N 1
ATOM 685 C CA . LEU A 1 84 ? 2.363 4.260 -0.257 1.00 94.19 84 LEU A CA 1
ATOM 686 C C . LEU A 1 84 ? 1.328 3.472 0.559 1.00 94.19 84 LEU A C 1
ATOM 688 O O . LEU A 1 84 ? 0.210 3.948 0.739 1.00 94.19 84 LEU A O 1
ATOM 692 N N . ALA A 1 85 ? 1.691 2.292 1.063 1.00 91.69 85 ALA A N 1
ATOM 693 C CA . ALA A 1 85 ? 0.818 1.490 1.912 1.00 91.69 85 ALA A CA 1
ATOM 694 C C . ALA A 1 85 ? 0.452 2.233 3.207 1.00 91.69 85 ALA A C 1
ATOM 696 O O . ALA A 1 85 ? -0.725 2.272 3.564 1.00 91.69 85 ALA A O 1
ATOM 697 N N . ASP A 1 86 ? 1.421 2.885 3.853 1.00 90.81 86 ASP A N 1
ATOM 698 C CA . ASP A 1 86 ? 1.188 3.709 5.044 1.00 90.81 86 ASP A CA 1
ATOM 699 C C . ASP A 1 86 ? 0.222 4.869 4.740 1.00 90.81 86 ASP A C 1
ATOM 701 O O . ASP A 1 86 ? -0.749 5.078 5.468 1.00 90.81 86 ASP A O 1
ATOM 705 N N . GLU A 1 87 ? 0.407 5.574 3.617 1.00 92.06 87 GLU A N 1
ATOM 706 C CA . GLU A 1 87 ? -0.501 6.646 3.176 1.00 92.06 87 GLU A CA 1
ATOM 707 C C . GLU A 1 87 ? -1.925 6.140 2.885 1.00 92.06 87 GLU A C 1
ATOM 709 O O . GLU A 1 87 ? -2.915 6.814 3.200 1.00 92.06 87 GLU A O 1
ATOM 714 N N . MET A 1 88 ? -2.048 4.952 2.285 1.00 92.00 88 MET A N 1
ATOM 715 C CA . MET A 1 88 ? -3.336 4.308 2.018 1.00 92.00 88 MET A CA 1
ATOM 716 C C . MET A 1 88 ? -4.048 3.930 3.318 1.00 92.00 88 MET A C 1
ATOM 718 O O . MET A 1 88 ? -5.240 4.214 3.459 1.00 92.00 88 MET A O 1
ATOM 722 N N . ILE A 1 89 ? -3.320 3.350 4.276 1.00 90.56 89 ILE A N 1
ATOM 723 C CA . ILE A 1 89 ? -3.839 3.008 5.605 1.00 90.56 89 ILE A CA 1
ATOM 724 C C . ILE A 1 89 ? -4.300 4.277 6.325 1.00 90.56 89 ILE A C 1
ATOM 726 O O . ILE A 1 89 ? -5.430 4.327 6.809 1.00 90.56 89 ILE A O 1
ATOM 730 N N . ASP A 1 90 ? -3.487 5.331 6.334 1.00 90.00 90 ASP A N 1
ATOM 731 C CA . ASP A 1 90 ? -3.827 6.604 6.976 1.00 90.00 90 ASP A CA 1
ATOM 732 C C . ASP A 1 90 ? -5.075 7.254 6.364 1.00 90.00 90 ASP A C 1
ATOM 734 O O . ASP A 1 90 ? -5.927 7.789 7.088 1.00 90.00 90 ASP A O 1
ATOM 738 N N . THR A 1 91 ? -5.212 7.185 5.037 1.00 89.06 91 THR A N 1
ATOM 739 C CA . THR A 1 91 ? -6.382 7.698 4.309 1.00 89.06 91 THR A CA 1
ATOM 740 C C . THR A 1 91 ? -7.634 6.898 4.656 1.00 89.06 91 THR A C 1
ATOM 742 O O . THR A 1 91 ? -8.669 7.479 4.989 1.00 89.06 91 THR A O 1
ATOM 745 N N . PHE A 1 92 ? -7.535 5.568 4.637 1.00 87.31 92 PHE A N 1
ATOM 746 C CA . PHE A 1 92 ? -8.639 4.676 4.976 1.00 87.31 92 PHE A CA 1
ATOM 747 C C . PHE A 1 92 ? -9.101 4.872 6.422 1.00 87.31 92 PHE A C 1
ATOM 749 O O . PHE A 1 92 ? -10.291 5.066 6.677 1.00 87.31 92 PHE A O 1
ATOM 756 N N . ILE A 1 93 ? -8.157 4.906 7.367 1.00 88.88 93 ILE A N 1
ATOM 757 C CA . ILE A 1 93 ? -8.437 5.151 8.782 1.00 88.88 93 ILE A CA 1
ATOM 758 C C . ILE A 1 93 ? -9.112 6.508 8.974 1.00 88.88 93 ILE A C 1
ATOM 760 O O . ILE A 1 93 ? -10.086 6.603 9.719 1.00 88.88 93 ILE A O 1
ATOM 764 N N . SER A 1 94 ? -8.624 7.554 8.305 1.00 88.00 94 SER A N 1
ATOM 765 C CA . SER A 1 94 ? -9.218 8.888 8.424 1.00 88.00 94 SER A CA 1
ATOM 766 C C . SER A 1 94 ? -10.670 8.903 7.935 1.00 88.00 94 SER A C 1
ATOM 768 O O . SER A 1 94 ? -11.523 9.466 8.619 1.00 88.00 94 SER A O 1
ATOM 770 N N . GLY A 1 95 ? -10.968 8.221 6.822 1.00 86.62 95 GLY A N 1
ATOM 771 C CA . GLY A 1 95 ? -12.337 8.057 6.325 1.00 86.62 95 GLY A CA 1
ATOM 772 C C . GLY A 1 95 ? -13.238 7.268 7.282 1.00 86.62 95 GLY A C 1
ATOM 773 O O . GLY A 1 95 ? -14.366 7.683 7.544 1.00 86.62 95 GLY A O 1
ATOM 774 N N . LEU A 1 96 ? -12.732 6.174 7.863 1.00 85.12 96 LEU A N 1
ATOM 775 C CA . LEU A 1 96 ? -13.470 5.394 8.864 1.00 85.12 96 LEU A CA 1
ATOM 776 C C . LEU A 1 96 ? -13.785 6.211 10.118 1.00 85.12 96 LEU A C 1
ATOM 778 O O . LEU A 1 96 ? -14.922 6.207 10.585 1.00 85.12 96 LEU A O 1
ATOM 782 N N . VAL A 1 97 ? -12.789 6.906 10.672 1.00 85.50 97 VAL A N 1
ATOM 783 C CA . VAL A 1 97 ? -12.964 7.728 11.876 1.00 85.50 97 VAL A CA 1
ATOM 784 C C . VAL A 1 97 ? -13.985 8.831 11.619 1.00 85.50 97 VAL A C 1
ATOM 786 O O . VAL A 1 97 ? -14.905 8.987 12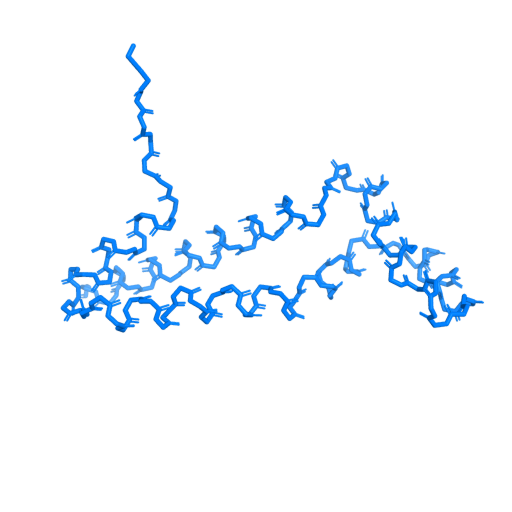.419 1.00 85.50 97 VAL A O 1
ATOM 789 N N . GLN A 1 98 ? -13.880 9.533 10.486 1.00 86.31 98 GLN A N 1
ATOM 790 C CA . GLN A 1 98 ? -14.833 10.578 10.120 1.00 86.31 98 GLN A CA 1
ATOM 791 C C . GLN A 1 98 ? -16.267 10.032 10.017 1.00 86.31 98 GLN A C 1
ATOM 793 O O . GLN A 1 98 ? -17.171 10.593 10.635 1.00 86.31 98 GLN A O 1
ATOM 798 N N . GLY A 1 99 ? -16.477 8.916 9.309 1.00 83.62 99 GLY A N 1
ATOM 799 C CA . GLY A 1 99 ? -17.806 8.306 9.181 1.00 83.62 99 GLY A CA 1
ATOM 800 C C . GLY A 1 99 ? -18.400 7.891 10.533 1.00 83.62 99 GLY A C 1
ATOM 801 O O . GLY A 1 99 ? -19.564 8.163 10.822 1.00 83.62 99 GLY A O 1
ATOM 802 N N . LEU A 1 100 ? -17.581 7.316 11.419 1.00 80.88 100 LEU A N 1
ATOM 803 C CA . LEU A 1 100 ? -18.011 6.900 12.759 1.00 80.88 100 LEU A CA 1
ATOM 804 C C . LEU A 1 100 ? -18.355 8.077 13.686 1.00 80.88 100 LEU A C 1
ATOM 806 O O . LEU A 1 100 ? -19.148 7.905 14.623 1.00 80.88 100 LEU A O 1
ATOM 810 N N . GLU A 1 101 ? -17.738 9.240 13.482 1.00 77.69 101 GLU A N 1
ATOM 811 C CA . GLU A 1 101 ? -18.042 10.472 14.216 1.00 77.69 101 GLU A CA 1
ATOM 812 C C . GLU A 1 101 ? -19.297 11.173 13.686 1.00 77.69 101 GLU A C 1
ATOM 814 O O . GLU A 1 101 ? -20.075 11.697 14.484 1.00 77.69 101 GLU A O 1
ATOM 819 N N . GLU A 1 102 ? -19.535 11.146 12.373 1.00 79.19 102 GLU A N 1
ATOM 820 C CA . GLU A 1 102 ? -20.738 11.715 11.751 1.00 79.19 102 GLU A CA 1
ATOM 821 C C . GLU A 1 102 ? -22.016 10.969 12.166 1.00 79.19 102 GLU A C 1
ATOM 823 O O . GLU A 1 102 ? -23.023 11.614 12.440 1.00 79.19 102 GLU A O 1
ATOM 828 N N . GLU A 1 103 ? -21.956 9.647 12.362 1.00 64.62 103 GLU A N 1
ATOM 829 C CA . GLU A 1 103 ? -23.064 8.840 12.910 1.00 64.62 103 GLU A CA 1
ATOM 830 C C . GLU A 1 103 ? -23.472 9.197 14.357 1.00 64.62 103 GLU A C 1
ATOM 832 O O . GLU A 1 103 ? -24.475 8.688 14.857 1.00 64.62 103 GLU A O 1
ATOM 837 N N . LYS A 1 104 ? -22.693 10.019 15.078 1.00 56.44 104 LYS A N 1
ATOM 838 C CA . LYS A 1 104 ? -23.059 10.489 16.430 1.00 56.44 104 LYS A CA 1
ATOM 839 C C . LYS A 1 104 ? -23.970 11.728 16.421 1.00 56.44 104 LYS A C 1
ATOM 841 O O . LYS A 1 104 ? -24.404 12.126 17.504 1.00 56.44 104 LYS A O 1
ATOM 846 N N . LYS A 1 105 ? -24.202 12.361 15.265 1.00 47.72 105 LYS A N 1
ATOM 847 C CA . LYS A 1 105 ? -25.079 13.537 15.109 1.00 47.72 105 LYS A CA 1
ATOM 848 C C . LYS A 1 105 ? -26.476 13.140 14.654 1.00 47.72 105 LYS A C 1
ATOM 850 O O . LYS A 1 105 ? -27.416 13.823 15.113 1.00 47.72 105 LYS A O 1
#

Foldseek 3Di:
DPPPDDDLLSVLLVLCVVVVDDPVVSVVVVVVLLVVLVVCLLVVLVVLADPVLVVVLVPDDPVCNSVSSQVRSCVRPVDGSVRVSSVSSSVVSVVVSVVSVVVVD

Radius of gyration: 17.81 Å; chains: 1; bounding box: 36×27×49 Å

Organism: NCBI:txid1618422

Sequence (105 aa):
MNENKPTKLDQLIHVLRSKGLNDQQIQEVVVNVNNMTAEQLYNRMFMELTDKDLDYIEKLPEDQIQAEVVKRFKLATNKTPEQLADEMIDTFISGLVQGLEEEKK

pLDDT: mean 87.85, std 12.31, range [35.75, 96.56]

Secondary structure (DSSP, 8-state):
----PPPHHHHHHHHHHHTT--HHHHHHHHHHHHHHHHHHHHHHHHTTS-HHHHHHHTTS-HHHHHHHHHHHHHHHHS--HHHHHHHHHHHHHHHHHHHHHHTT-